Protein AF-A0A8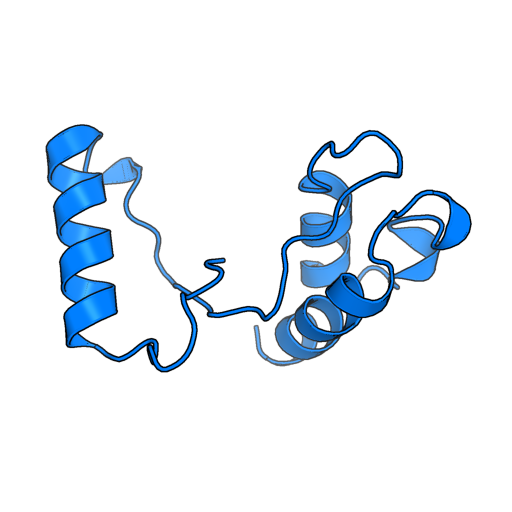38JXD9-F1 (afdb_monomer_lite)

Sequence (88 aa):
FVVLEEGVDLDDDLKGRIKSSIKENASPRHVPNEIFAVPDIPKTLNGKKLEVPVKKILSGTEPEKAASKESLSNPESLDRFVELSRQI

Foldseek 3Di:
DDEDDPPDDDDPVNLVVVQVVCCVVPRNVRRDPDDDYFNDFWAFPVRHGLPQLLVCLLVVDDSVRSDPLNRTPCSCSCVVSNVVSVVD

Structure (mmCIF, N/CA/C/O backbone):
data_AF-A0A838JXD9-F1
#
_entry.id   AF-A0A838JXD9-F1
#
loop_
_atom_site.group_PDB
_atom_site.id
_atom_site.type_symbol
_atom_site.label_atom_id
_atom_site.label_alt_id
_atom_site.label_comp_id
_atom_site.label_asym_id
_atom_site.label_entity_id
_atom_site.label_seq_id
_atom_site.pdbx_PDB_ins_code
_atom_site.Cartn_x
_atom_site.Cartn_y
_atom_site.Cartn_z
_atom_site.occupancy
_atom_site.B_iso_or_equiv
_atom_site.auth_seq_id
_atom_site.auth_comp_id
_atom_site.auth_asym_id
_atom_site.auth_atom_id
_atom_site.pdbx_PDB_model_num
ATOM 1 N N . PHE A 1 1 ? -1.487 0.134 -3.183 1.00 95.81 1 PHE A N 1
ATOM 2 C CA . PHE A 1 1 ? -1.851 -0.227 -1.799 1.00 95.81 1 PHE A CA 1
ATOM 3 C C . PHE A 1 1 ? -3.326 0.034 -1.603 1.00 95.81 1 PHE A C 1
ATOM 5 O O . PHE A 1 1 ? -3.801 1.054 -2.095 1.00 95.81 1 PHE A O 1
ATOM 12 N N . VAL A 1 2 ? -4.029 -0.874 -0.937 1.00 97.12 2 VAL A N 1
ATOM 13 C CA . VAL A 1 2 ? -5.455 -0.747 -0.615 1.00 97.12 2 VAL A CA 1
ATOM 14 C C . VAL A 1 2 ? -5.663 -1.016 0.870 1.00 97.12 2 VAL A C 1
ATOM 16 O O . VAL A 1 2 ? -4.963 -1.847 1.441 1.00 97.12 2 VAL A O 1
ATOM 19 N N . VAL A 1 3 ? -6.609 -0.303 1.472 1.00 97.25 3 VAL A N 1
ATOM 20 C CA . VAL A 1 3 ? -7.145 -0.614 2.801 1.00 97.25 3 VAL A CA 1
ATOM 21 C C . VAL A 1 3 ? -8.506 -1.242 2.554 1.00 9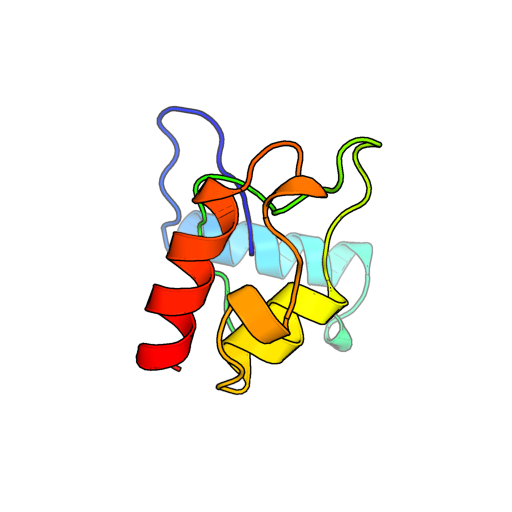7.25 3 VAL A C 1
ATOM 23 O O . VAL A 1 3 ? -9.302 -0.677 1.802 1.00 97.25 3 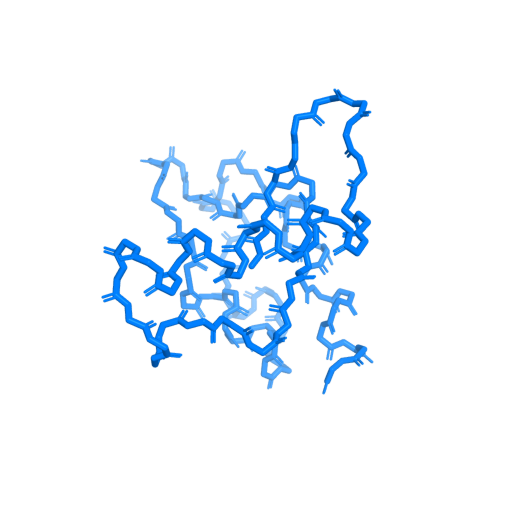VAL A O 1
ATOM 26 N N . LEU A 1 4 ? -8.716 -2.434 3.097 1.00 97.50 4 LEU A N 1
ATOM 27 C CA . LEU A 1 4 ? -9.948 -3.194 2.914 1.00 97.50 4 LEU A CA 1
ATOM 28 C C . LEU A 1 4 ? -10.932 -2.863 4.033 1.00 97.50 4 LEU A C 1
ATOM 30 O O . LEU A 1 4 ? -10.533 -2.415 5.108 1.00 97.50 4 LEU A O 1
ATOM 34 N N . GLU A 1 5 ? -12.212 -3.092 3.769 1.00 96.81 5 GLU A N 1
ATOM 35 C CA . GLU A 1 5 ? -13.217 -3.091 4.827 1.00 96.81 5 GLU A CA 1
ATOM 36 C C . GLU A 1 5 ? -13.042 -4.313 5.738 1.00 96.81 5 GLU A C 1
ATOM 38 O O . GLU A 1 5 ? -12.403 -5.304 5.377 1.00 96.81 5 GLU A O 1
ATOM 43 N N . GLU A 1 6 ? -13.605 -4.233 6.941 1.00 95.12 6 GLU A N 1
ATOM 44 C CA . GLU A 1 6 ? -13.532 -5.318 7.915 1.00 95.12 6 GLU A CA 1
ATOM 45 C C . GLU A 1 6 ? -14.153 -6.610 7.355 1.00 95.12 6 GLU A C 1
ATOM 47 O O . GLU A 1 6 ? -15.239 -6.596 6.777 1.00 95.12 6 GLU A O 1
ATOM 52 N N . GLY A 1 7 ? -13.448 -7.733 7.520 1.00 95.19 7 GLY A N 1
ATOM 53 C CA . GLY A 1 7 ? -13.889 -9.044 7.033 1.00 95.19 7 GLY A CA 1
ATOM 54 C C . GLY A 1 7 ? -13.701 -9.278 5.530 1.00 95.19 7 GLY A C 1
ATOM 55 O O . GLY A 1 7 ? -14.148 -10.307 5.029 1.00 95.19 7 GLY A O 1
ATOM 56 N N . VAL A 1 8 ? -13.051 -8.357 4.811 1.00 96.88 8 VAL A N 1
ATOM 57 C CA . VAL A 1 8 ? -12.720 -8.519 3.390 1.00 96.88 8 VAL A CA 1
ATOM 58 C C . VAL A 1 8 ? -11.246 -8.872 3.229 1.00 96.88 8 VAL A C 1
ATOM 60 O O . VAL A 1 8 ? -10.372 -8.141 3.692 1.00 96.88 8 VAL A O 1
ATOM 63 N N . ASP A 1 9 ? -10.974 -9.950 2.497 1.00 96.00 9 ASP A N 1
ATOM 64 C CA . ASP A 1 9 ? -9.626 -10.356 2.104 1.00 96.00 9 ASP A CA 1
ATOM 65 C C . ASP A 1 9 ? -9.297 -9.921 0.670 1.00 96.00 9 ASP A C 1
ATOM 67 O O . ASP A 1 9 ? -10.161 -9.850 -0.207 1.00 96.00 9 ASP A O 1
ATOM 71 N N . LEU A 1 10 ? -8.016 -9.639 0.405 1.00 97.62 10 LEU A N 1
ATOM 72 C CA . LEU A 1 10 ? -7.535 -9.340 -0.948 1.00 97.62 10 LEU A CA 1
ATOM 73 C C . LEU A 1 10 ? -7.211 -10.631 -1.708 1.00 97.62 10 LEU A C 1
ATOM 75 O O . LEU A 1 10 ? -6.042 -10.988 -1.890 1.00 97.62 10 LEU A O 1
ATOM 79 N N . ASP A 1 11 ? -8.255 -11.305 -2.171 1.00 97.62 11 ASP A N 1
ATOM 80 C CA . ASP A 1 11 ? -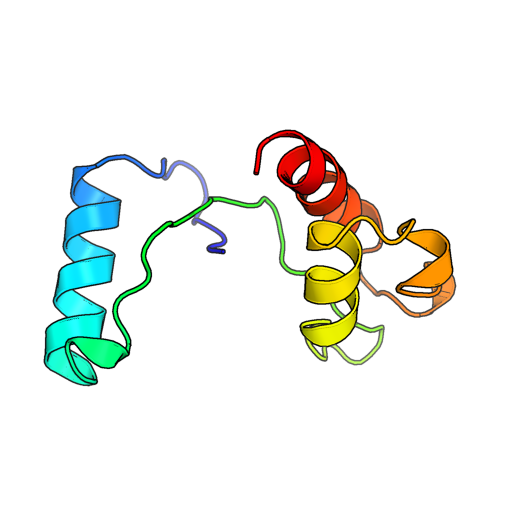8.154 -12.474 -3.042 1.00 97.62 11 ASP A CA 1
ATOM 81 C C . ASP A 1 11 ? -7.982 -12.098 -4.530 1.00 97.62 11 ASP A C 1
ATOM 83 O O . ASP A 1 11 ? -7.896 -10.924 -4.915 1.00 97.62 11 ASP A O 1
ATOM 87 N N . ASP A 1 12 ? -7.864 -13.111 -5.390 1.00 97.62 12 ASP A N 1
ATOM 88 C CA . ASP A 1 12 ? -7.640 -12.898 -6.821 1.00 97.62 12 ASP A CA 1
ATOM 89 C C . ASP A 1 12 ? -8.894 -12.411 -7.565 1.00 97.62 12 ASP A C 1
ATOM 91 O O . ASP A 1 12 ? -8.755 -11.680 -8.552 1.00 97.62 12 ASP A O 1
ATOM 95 N N . ASP A 1 13 ? -10.099 -12.725 -7.070 1.00 97.94 13 ASP A N 1
ATOM 96 C CA . ASP A 1 13 ? -11.352 -12.173 -7.603 1.00 97.94 13 ASP A CA 1
ATOM 97 C C . ASP A 1 13 ? -11.392 -10.655 -7.392 1.00 97.94 13 ASP A C 1
ATOM 99 O O . ASP A 1 13 ? -11.531 -9.880 -8.347 1.00 97.94 13 ASP A O 1
ATOM 103 N N . LEU A 1 14 ? -11.153 -10.207 -6.158 1.00 98.06 14 LEU A N 1
ATOM 104 C CA . LEU A 1 14 ? -11.149 -8.797 -5.801 1.00 98.06 14 LEU A CA 1
ATOM 105 C C . LEU A 1 14 ? -10.048 -8.035 -6.545 1.00 98.06 14 LEU A C 1
ATOM 107 O O . LEU A 1 14 ? -10.305 -6.953 -7.085 1.00 98.06 14 LEU A O 1
ATOM 111 N N . LYS A 1 15 ? -8.836 -8.596 -6.660 1.00 98.25 15 LYS A N 1
ATOM 112 C CA . LYS A 1 15 ? -7.773 -8.001 -7.494 1.00 98.25 15 LYS A CA 1
ATOM 113 C C . LYS A 1 15 ? -8.213 -7.866 -8.952 1.00 98.25 15 LYS A C 1
ATOM 115 O O . LYS A 1 15 ? -7.962 -6.823 -9.563 1.00 98.25 15 LYS A O 1
ATOM 120 N N . GLY A 1 16 ? -8.863 -8.888 -9.513 1.00 98.06 16 GLY A N 1
ATOM 121 C CA . GLY A 1 16 ? -9.390 -8.874 -10.878 1.00 98.06 16 GLY A CA 1
ATOM 122 C C . GLY A 1 16 ? -10.425 -7.769 -11.089 1.00 98.06 16 GLY A C 1
ATOM 123 O O . GLY A 1 16 ? -10.338 -7.007 -12.060 1.00 98.06 16 GLY A O 1
ATOM 124 N N . ARG A 1 17 ? -11.348 -7.610 -10.137 1.00 98.12 17 ARG A N 1
ATOM 125 C CA . ARG A 1 17 ? -12.367 -6.550 -10.138 1.00 98.12 17 ARG A CA 1
ATOM 126 C C . ARG A 1 17 ? -11.752 -5.155 -10.040 1.00 98.12 17 ARG A C 1
ATOM 128 O O . ARG A 1 17 ? -12.123 -4.278 -10.819 1.00 98.12 17 ARG A O 1
ATOM 135 N N . ILE A 1 18 ? -10.766 -4.952 -9.161 1.00 98.12 18 ILE A N 1
ATOM 136 C CA . ILE A 1 18 ? -10.040 -3.674 -9.041 1.00 98.12 18 ILE A CA 1
ATOM 137 C C . ILE A 1 18 ? -9.335 -3.329 -10.360 1.00 98.12 18 ILE A C 1
ATOM 139 O O . ILE A 1 18 ? -9.495 -2.222 -10.877 1.00 98.12 18 ILE A O 1
ATOM 143 N N . LYS A 1 19 ? -8.578 -4.276 -10.937 1.00 98.31 19 LYS A N 1
ATOM 144 C CA . LYS A 1 19 ? -7.849 -4.064 -12.200 1.00 98.31 19 LYS A CA 1
ATOM 145 C C . LYS A 1 19 ? -8.800 -3.730 -13.354 1.00 98.31 19 LYS A C 1
ATOM 147 O O . LYS A 1 19 ? -8.515 -2.812 -14.124 1.00 98.31 19 LYS A O 1
ATOM 152 N N . SER A 1 20 ? -9.927 -4.436 -13.450 1.00 98.25 20 SER A N 1
ATOM 153 C CA . SER A 1 20 ? -10.940 -4.209 -14.490 1.00 98.25 20 SER A CA 1
ATOM 154 C C . SER A 1 20 ? -11.593 -2.835 -14.344 1.00 98.25 20 SER A C 1
ATOM 156 O O . SER A 1 20 ? -11.594 -2.060 -15.298 1.00 98.25 20 SER A O 1
ATOM 158 N N . SER A 1 21 ? -12.011 -2.469 -13.129 1.00 98.25 21 SER A N 1
ATOM 159 C CA . SER A 1 21 ? -12.606 -1.158 -12.847 1.00 98.25 21 SER A CA 1
ATOM 160 C C . SER A 1 21 ? -11.663 0.005 -13.186 1.00 98.25 21 SER A C 1
ATOM 162 O O . SER A 1 21 ? -12.075 0.966 -13.837 1.00 98.25 21 SER A O 1
ATOM 164 N N . ILE A 1 22 ? -10.372 -0.087 -12.835 1.00 98.31 22 ILE A N 1
ATOM 165 C CA . ILE A 1 22 ? -9.373 0.941 -13.186 1.00 98.31 22 ILE A CA 1
ATOM 166 C C . ILE A 1 22 ? -9.185 1.036 -14.706 1.00 98.31 22 ILE A C 1
ATOM 168 O O . ILE A 1 22 ? -9.065 2.133 -15.256 1.00 98.31 22 ILE A O 1
ATOM 172 N N . LYS A 1 23 ? -9.150 -0.105 -15.400 1.00 98.00 23 LYS A N 1
ATOM 173 C CA . LYS A 1 23 ? -8.998 -0.145 -16.858 1.00 98.00 23 LYS A CA 1
ATOM 174 C C . LYS A 1 23 ? -10.168 0.538 -17.567 1.00 98.00 23 LYS A C 1
ATOM 176 O O . LYS A 1 23 ? -9.925 1.278 -18.517 1.00 98.00 23 LYS A O 1
ATOM 181 N N . GLU A 1 24 ? -11.391 0.275 -17.111 1.00 98.25 24 GLU A N 1
ATOM 182 C CA . GLU A 1 24 ? -12.638 0.796 -17.683 1.00 98.25 24 GLU A CA 1
ATOM 183 C C . GLU A 1 24 ? -12.833 2.288 -17.401 1.00 98.25 24 GLU A C 1
ATOM 185 O O . GLU A 1 24 ? -13.165 3.043 -18.309 1.00 98.25 24 GLU A O 1
ATOM 190 N N . ASN A 1 25 ? -12.587 2.723 -16.162 1.00 98.19 25 ASN A N 1
ATOM 191 C CA . ASN A 1 25 ? -12.854 4.100 -15.735 1.00 98.19 25 ASN A CA 1
ATOM 192 C C . ASN A 1 25 ? -11.682 5.063 -15.977 1.00 98.19 25 ASN A C 1
ATOM 194 O O . ASN A 1 25 ? -11.858 6.277 -15.895 1.00 98.19 25 ASN A O 1
ATOM 198 N N . ALA A 1 26 ? -10.482 4.547 -16.255 1.00 97.69 26 ALA A N 1
ATOM 199 C CA . ALA A 1 26 ? -9.312 5.359 -16.565 1.00 97.69 26 ALA A CA 1
ATOM 200 C C . ALA A 1 26 ? -8.658 4.914 -17.879 1.00 97.69 26 ALA A C 1
ATOM 202 O O . ALA A 1 26 ? -8.972 5.443 -18.941 1.00 97.69 26 ALA A O 1
ATOM 203 N N . SER A 1 27 ? -7.696 3.986 -17.829 1.00 96.75 27 SER A N 1
ATOM 204 C CA . SER A 1 27 ? -7.111 3.371 -19.030 1.00 96.75 27 SER A CA 1
ATOM 205 C C . SER A 1 27 ? -6.239 2.163 -18.665 1.00 96.75 27 SER A C 1
ATOM 207 O O . SER A 1 27 ? -5.797 2.063 -17.517 1.00 96.75 27 SER A O 1
ATOM 209 N N . PRO A 1 28 ? -5.868 1.298 -19.632 1.00 97.06 28 PRO A N 1
ATOM 210 C CA . PRO A 1 28 ? -4.930 0.200 -19.394 1.00 97.06 28 PRO A CA 1
ATOM 211 C C . PRO A 1 28 ? -3.582 0.628 -18.793 1.00 97.06 28 PRO A C 1
ATOM 213 O O . PRO A 1 28 ? -2.971 -0.154 -18.075 1.00 97.06 28 PRO A O 1
ATOM 216 N N . ARG A 1 29 ? -3.123 1.866 -19.044 1.00 97.50 29 ARG A N 1
ATOM 217 C CA . ARG A 1 29 ? -1.859 2.388 -18.487 1.00 97.50 29 ARG A CA 1
ATOM 218 C C . ARG A 1 29 ? -1.931 2.700 -16.991 1.00 97.50 29 ARG A C 1
ATOM 220 O O . ARG A 1 29 ? -0.890 2.850 -16.367 1.00 97.50 29 ARG A O 1
ATOM 227 N N . HIS A 1 30 ? -3.133 2.813 -16.430 1.00 97.94 30 HIS A N 1
ATOM 228 C CA . HIS A 1 30 ? -3.338 3.067 -15.004 1.00 97.94 30 HIS A CA 1
ATOM 229 C C . HIS A 1 30 ? -3.469 1.780 -14.184 1.00 97.94 30 HIS A C 1
ATOM 231 O O . HIS A 1 30 ? -3.507 1.843 -12.958 1.00 97.94 30 HIS A O 1
ATOM 237 N N . VAL A 1 31 ? -3.560 0.617 -14.838 1.00 98.12 31 VAL A N 1
ATOM 238 C CA . VAL A 1 31 ? -3.715 -0.662 -14.143 1.00 98.12 31 VAL A CA 1
ATOM 239 C C . VAL A 1 31 ? -2.411 -0.991 -13.406 1.00 98.12 31 VAL A C 1
ATOM 241 O O . VAL A 1 31 ? -1.361 -1.069 -14.045 1.00 98.12 31 VAL A O 1
ATOM 244 N N . PRO A 1 32 ? -2.449 -1.197 -12.079 1.00 97.12 32 PRO A N 1
ATOM 245 C CA . PRO A 1 32 ? -1.252 -1.511 -11.314 1.00 97.12 32 PRO A CA 1
ATOM 246 C C . PRO A 1 32 ? -0.745 -2.920 -11.639 1.00 97.12 32 PRO A C 1
ATOM 248 O O . PRO A 1 32 ? -1.536 -3.845 -11.850 1.00 97.12 32 PRO A O 1
ATOM 251 N N . ASN A 1 33 ? 0.578 -3.096 -11.616 1.00 95.19 33 ASN A N 1
ATOM 252 C CA . ASN A 1 33 ? 1.197 -4.419 -11.706 1.00 95.19 33 ASN A CA 1
ATOM 253 C C . ASN A 1 33 ? 0.781 -5.271 -10.498 1.00 95.19 33 ASN A C 1
ATOM 255 O O . ASN A 1 33 ? 0.127 -6.304 -10.660 1.00 95.19 33 ASN A O 1
ATOM 259 N N . GLU A 1 34 ? 1.047 -4.736 -9.305 1.00 94.75 34 GLU A N 1
ATOM 260 C CA . GLU A 1 34 ? 0.826 -5.386 -8.017 1.00 94.75 34 GLU A CA 1
ATOM 261 C C . GLU A 1 34 ? -0.172 -4.607 -7.152 1.00 94.75 34 GLU A C 1
ATOM 263 O O . GLU A 1 34 ? -0.234 -3.373 -7.180 1.00 94.75 34 GLU A O 1
ATOM 268 N N . ILE A 1 35 ? -0.949 -5.335 -6.347 1.00 96.69 35 ILE A N 1
ATOM 269 C CA . ILE A 1 35 ? -1.890 -4.769 -5.376 1.00 96.69 35 ILE A CA 1
ATOM 270 C C . ILE A 1 35 ? -1.616 -5.431 -4.030 1.00 96.69 35 ILE A C 1
ATOM 272 O O . ILE A 1 35 ? -1.760 -6.640 -3.887 1.00 96.69 35 ILE A O 1
ATOM 276 N N . PHE A 1 36 ? -1.257 -4.614 -3.044 1.00 96.31 36 PHE A N 1
ATOM 277 C CA . PHE A 1 36 ? -1.015 -5.050 -1.672 1.00 96.31 36 PHE A CA 1
ATOM 278 C C . PHE A 1 36 ? -2.071 -4.464 -0.740 1.00 96.31 36 PHE A C 1
ATOM 280 O O . PHE A 1 36 ? -2.326 -3.251 -0.785 1.00 96.31 36 PHE A O 1
ATOM 287 N N . ALA A 1 37 ? -2.641 -5.320 0.106 1.00 96.56 37 ALA A N 1
ATOM 288 C CA . ALA A 1 37 ? -3.453 -4.908 1.240 1.00 96.56 37 ALA A CA 1
ATOM 289 C C . ALA A 1 37 ? -2.547 -4.396 2.365 1.00 96.56 37 ALA A C 1
ATOM 291 O O . ALA A 1 37 ? -1.496 -4.978 2.656 1.00 96.56 37 ALA A O 1
ATOM 292 N N . VAL A 1 38 ? -2.950 -3.287 2.973 1.00 96.50 38 VAL A N 1
ATOM 293 C CA . VAL A 1 38 ? -2.285 -2.677 4.125 1.00 96.50 38 VAL A CA 1
ATOM 294 C C . VAL A 1 38 ? -3.343 -2.291 5.160 1.00 96.50 38 VAL A C 1
ATOM 296 O O . VAL A 1 38 ? -4.465 -1.965 4.768 1.00 96.50 38 VAL A O 1
ATOM 299 N N . PRO A 1 39 ? -3.014 -2.313 6.462 1.00 95.69 39 PRO A N 1
ATOM 300 C CA . PRO A 1 39 ? -3.981 -1.989 7.509 1.00 95.69 39 PRO A CA 1
ATOM 301 C C . PRO A 1 39 ? -4.406 -0.514 7.479 1.00 95.69 39 PRO A C 1
ATOM 303 O O . PRO A 1 39 ? -5.555 -0.203 7.767 1.00 95.69 39 PRO A O 1
ATOM 306 N N . ASP A 1 40 ? -3.508 0.401 7.094 1.00 96.62 40 ASP A N 1
ATOM 307 C CA . ASP A 1 40 ? -3.824 1.821 6.913 1.00 96.62 40 ASP A CA 1
ATOM 308 C C . ASP A 1 40 ? -2.828 2.493 5.948 1.00 96.62 40 ASP A C 1
ATOM 310 O O . ASP A 1 40 ? -1.746 1.974 5.660 1.00 96.62 40 ASP A O 1
ATOM 314 N N . ILE A 1 41 ? -3.197 3.671 5.442 1.00 97.06 41 ILE A N 1
ATOM 315 C CA . ILE A 1 41 ? -2.334 4.548 4.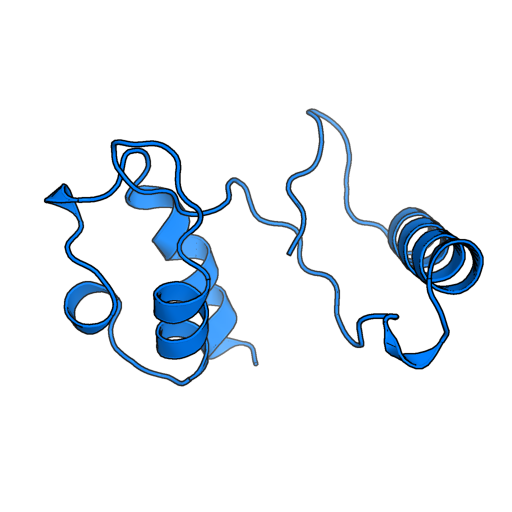649 1.00 97.06 41 ILE A CA 1
ATOM 316 C C . ILE A 1 41 ? -1.710 5.611 5.565 1.00 97.06 41 ILE A C 1
ATOM 318 O O . ILE A 1 41 ? -2.465 6.355 6.202 1.00 97.06 41 ILE A O 1
ATOM 322 N N . PRO A 1 42 ? -0.373 5.773 5.571 1.00 96.50 42 PRO A N 1
ATOM 323 C CA . PRO A 1 42 ? 0.297 6.777 6.384 1.00 96.50 42 PRO A CA 1
ATOM 324 C C . PRO A 1 42 ? -0.146 8.192 6.032 1.00 96.50 42 PRO A C 1
ATOM 326 O O . PRO A 1 42 ? -0.156 8.589 4.858 1.00 96.50 42 PRO A O 1
ATOM 329 N N . LYS A 1 43 ? -0.512 8.959 7.059 1.00 97.25 43 LYS A N 1
ATOM 330 C CA . LYS A 1 43 ? -1.047 10.317 6.942 1.00 97.25 43 LYS A CA 1
ATOM 331 C C . LYS A 1 43 ? -0.373 11.260 7.930 1.00 97.25 43 LYS A C 1
ATOM 333 O O . LYS A 1 43 ? 0.013 10.873 9.030 1.00 97.25 43 LYS A O 1
ATOM 338 N N . THR A 1 44 ? -0.264 12.530 7.550 1.00 96.12 44 THR A N 1
ATOM 339 C CA . THR A 1 44 ? 0.191 13.582 8.464 1.00 96.12 44 THR A CA 1
ATOM 340 C C . THR A 1 44 ? -0.856 13.846 9.547 1.00 96.12 44 THR A C 1
ATOM 342 O O . THR A 1 44 ? -2.000 13.393 9.441 1.00 96.12 44 THR A O 1
ATOM 345 N N . LEU A 1 45 ? -0.505 14.642 10.559 1.00 96.06 45 LEU A N 1
ATOM 346 C CA . LEU A 1 45 ? -1.463 15.163 11.548 1.00 96.06 45 LEU A CA 1
ATOM 347 C C . LEU A 1 45 ? -2.674 15.864 10.903 1.00 96.06 45 LEU A C 1
ATOM 349 O O . LEU A 1 45 ? -3.787 15.760 11.398 1.00 96.06 45 LEU A O 1
ATOM 353 N N . ASN A 1 46 ? -2.475 16.502 9.745 1.00 94.88 46 ASN A N 1
ATOM 354 C CA . ASN A 1 46 ? -3.535 17.171 8.983 1.00 94.88 46 ASN A CA 1
ATOM 355 C C . ASN A 1 46 ? -4.199 16.256 7.931 1.00 94.88 46 ASN A C 1
ATOM 357 O O . ASN A 1 46 ? -4.847 16.747 7.008 1.00 94.88 46 ASN A O 1
ATOM 361 N N . GLY A 1 47 ? -3.982 14.939 7.998 1.00 93.56 47 GLY A N 1
ATOM 362 C CA . GLY A 1 47 ? -4.650 13.947 7.149 1.00 93.56 47 GLY A CA 1
ATOM 363 C C . GLY A 1 47 ? -4.109 13.809 5.721 1.00 93.56 47 GLY A C 1
ATOM 364 O O . GLY A 1 47 ? -4.667 13.047 4.930 1.00 93.56 47 GLY A O 1
ATOM 365 N N . LYS A 1 48 ? -3.023 14.505 5.354 1.00 95.75 48 LYS A N 1
ATOM 366 C CA . LYS A 1 48 ? -2.421 14.368 4.013 1.00 95.75 48 LYS A CA 1
ATOM 367 C C . LYS A 1 48 ? -1.703 13.026 3.897 1.00 95.75 48 LYS A C 1
ATOM 369 O O . LYS A 1 48 ? -0.925 12.693 4.782 1.00 95.75 48 LYS A O 1
ATOM 374 N N . LYS A 1 49 ? -1.910 12.294 2.799 1.00 96.19 49 LYS A N 1
ATOM 375 C CA . LYS A 1 49 ? -1.230 11.013 2.527 1.00 96.19 49 LYS A CA 1
ATOM 376 C C . LYS A 1 49 ? 0.276 11.212 2.317 1.00 96.19 49 LYS A C 1
ATOM 378 O O . LYS A 1 49 ? 0.688 12.164 1.653 1.00 96.19 49 LYS A O 1
ATOM 383 N N . LEU A 1 50 ? 1.094 10.295 2.832 1.00 95.69 50 LEU A N 1
ATOM 384 C CA . LEU A 1 50 ? 2.559 10.331 2.713 1.00 95.69 50 LEU A CA 1
ATOM 385 C C . LEU A 1 50 ? 3.068 9.497 1.524 1.00 95.69 50 LEU A C 1
ATOM 387 O O . LEU A 1 50 ? 3.823 8.543 1.689 1.00 95.69 50 LEU A O 1
ATOM 391 N N . GLU A 1 51 ? 2.711 9.875 0.300 1.00 95.94 51 GLU A N 1
ATOM 392 C CA . GLU A 1 51 ? 3.132 9.126 -0.897 1.00 95.94 51 GLU A CA 1
ATOM 393 C C . GLU A 1 51 ? 4.660 9.118 -1.095 1.00 95.94 51 GLU A C 1
ATOM 395 O O . GLU A 1 51 ? 5.259 8.073 -1.356 1.00 95.94 51 GLU A O 1
ATOM 400 N N . VAL A 1 52 ? 5.315 10.273 -0.927 1.00 96.12 52 VAL A N 1
ATOM 401 C CA . VAL A 1 52 ? 6.771 10.403 -1.119 1.00 96.12 52 VAL A CA 1
ATOM 402 C C . VAL A 1 52 ? 7.568 9.638 -0.050 1.00 96.12 52 VAL A C 1
ATOM 404 O O . VAL A 1 52 ? 8.466 8.885 -0.433 1.00 96.12 52 VAL A O 1
ATOM 407 N N . PRO A 1 53 ? 7.273 9.764 1.261 1.00 95.31 53 PRO A N 1
ATOM 408 C CA . PRO A 1 53 ? 7.925 8.941 2.279 1.00 95.31 53 PRO A CA 1
ATOM 409 C C . PRO A 1 53 ? 7.733 7.439 2.068 1.00 95.31 53 PRO A C 1
ATOM 411 O O . PRO A 1 53 ? 8.711 6.700 2.135 1.00 95.31 53 PRO A O 1
ATOM 414 N N . VAL A 1 54 ? 6.518 6.993 1.727 1.00 96.44 54 VAL A N 1
ATOM 415 C CA . VAL A 1 54 ? 6.256 5.579 1.412 1.00 96.44 54 VAL A CA 1
ATOM 416 C C . VAL A 1 54 ? 7.147 5.109 0.263 1.00 96.44 54 VAL A C 1
ATOM 418 O O . VAL A 1 54 ? 7.818 4.088 0.385 1.00 96.44 54 VAL A O 1
ATOM 421 N N . LYS A 1 55 ? 7.244 5.883 -0.825 1.00 96.06 55 LYS A N 1
ATOM 422 C CA . LYS A 1 55 ? 8.135 5.552 -1.947 1.00 96.06 55 LYS A CA 1
ATOM 423 C C . LYS A 1 55 ? 9.602 5.432 -1.517 1.00 96.06 55 LYS A C 1
ATOM 425 O O . LYS A 1 55 ? 10.288 4.518 -1.970 1.00 96.06 55 LYS A O 1
ATOM 430 N N . LYS A 1 56 ? 10.092 6.328 -0.652 1.00 96.56 56 LYS A N 1
ATOM 431 C CA . LYS A 1 56 ? 11.470 6.268 -0.131 1.00 96.56 56 LYS A CA 1
ATOM 432 C C . LYS A 1 56 ? 11.721 4.986 0.666 1.00 96.56 56 LYS A C 1
ATOM 434 O O . LYS A 1 56 ? 12.750 4.351 0.452 1.00 96.56 56 LYS A O 1
ATOM 439 N N . ILE A 1 57 ? 10.780 4.593 1.527 1.00 95.75 57 ILE A N 1
ATOM 440 C CA . ILE A 1 57 ? 10.875 3.369 2.341 1.00 95.75 57 ILE A CA 1
ATOM 441 C C . ILE A 1 57 ? 10.954 2.130 1.451 1.00 95.75 57 ILE A C 1
ATOM 443 O O . ILE A 1 57 ? 11.860 1.316 1.604 1.00 95.75 57 ILE A O 1
ATOM 447 N N . LEU A 1 58 ? 10.063 2.035 0.463 1.00 95.12 58 LEU A N 1
ATOM 448 C CA . LEU A 1 58 ? 10.066 0.948 -0.522 1.00 95.12 58 LEU A CA 1
ATOM 449 C C . LEU A 1 58 ? 11.330 0.936 -1.399 1.00 95.12 58 LEU A C 1
ATOM 451 O O . LEU A 1 58 ? 11.649 -0.087 -1.981 1.00 95.12 58 LEU A O 1
ATOM 455 N N . SER A 1 59 ? 12.066 2.051 -1.472 1.00 95.19 59 SER A N 1
ATOM 456 C CA . SER A 1 59 ? 13.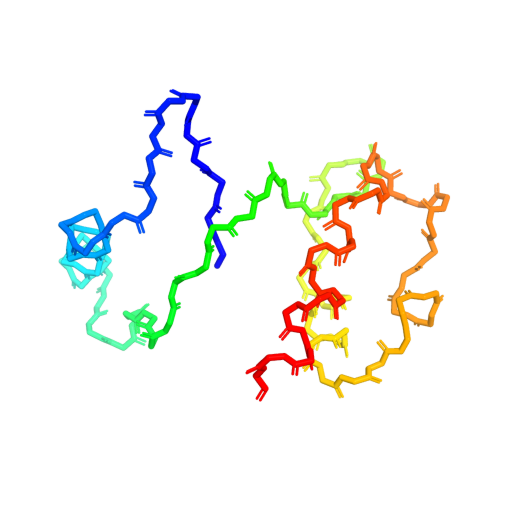365 2.141 -2.159 1.00 95.19 59 SER A CA 1
ATOM 457 C C . SER A 1 59 ? 14.563 1.879 -1.228 1.00 95.19 59 SER A C 1
ATOM 459 O O . SER A 1 59 ? 15.695 2.179 -1.598 1.00 95.19 59 SER A O 1
ATOM 461 N N . GLY A 1 60 ? 14.332 1.396 -0.002 1.00 92.81 60 GLY A N 1
ATOM 462 C CA . GLY A 1 60 ? 15.384 1.064 0.965 1.00 92.81 60 GLY A CA 1
ATOM 463 C C . GLY A 1 60 ? 15.799 2.199 1.909 1.00 92.81 60 GLY A C 1
ATOM 464 O O . GLY A 1 60 ? 16.763 2.048 2.656 1.00 92.81 60 GLY A O 1
ATOM 465 N N . THR A 1 61 ? 15.103 3.340 1.912 1.00 95.12 61 THR A N 1
ATOM 466 C CA . THR A 1 61 ? 15.365 4.395 2.908 1.00 95.12 61 THR A CA 1
ATOM 467 C C . THR A 1 61 ? 14.805 3.985 4.266 1.00 95.12 61 THR A C 1
ATOM 469 O O . THR A 1 61 ? 13.654 3.566 4.362 1.00 95.12 61 THR A O 1
ATOM 472 N N . GLU A 1 62 ? 15.580 4.169 5.333 1.00 92.81 62 GLU A N 1
ATOM 473 C CA . GLU A 1 62 ? 15.090 3.928 6.694 1.00 92.81 62 GLU A CA 1
ATOM 474 C C . GLU A 1 62 ? 13.873 4.821 7.012 1.00 92.81 62 GLU A C 1
ATOM 476 O O . GLU A 1 62 ? 13.876 6.008 6.664 1.00 92.81 62 GLU A O 1
ATOM 481 N N . PRO A 1 63 ? 12.835 4.295 7.690 1.00 91.50 63 PRO A N 1
ATOM 482 C CA . PRO A 1 63 ? 11.579 5.013 7.919 1.00 91.50 63 PRO A CA 1
ATOM 483 C C . PRO A 1 63 ? 11.777 6.346 8.650 1.00 91.50 63 PRO A C 1
ATOM 485 O O . PRO A 1 63 ? 11.173 7.344 8.265 1.00 91.50 63 PRO A O 1
ATOM 488 N N . GLU A 1 64 ? 12.691 6.399 9.622 1.00 92.00 64 GLU A N 1
ATOM 489 C CA . GLU A 1 64 ? 13.011 7.613 10.389 1.00 92.00 64 GLU A CA 1
ATOM 490 C C . GLU A 1 64 ? 13.666 8.711 9.535 1.00 92.00 64 GLU A C 1
ATOM 492 O O . GLU A 1 64 ? 13.524 9.898 9.822 1.00 92.00 64 GLU A O 1
ATOM 497 N N . LYS A 1 65 ? 14.343 8.331 8.442 1.00 93.69 65 LYS A N 1
ATOM 498 C CA . LYS A 1 65 ? 14.894 9.265 7.443 1.00 93.69 65 LYS A CA 1
ATOM 499 C C . LYS A 1 65 ? 13.864 9.647 6.377 1.00 93.69 65 LYS A C 1
ATOM 501 O O . LYS A 1 65 ? 14.023 10.661 5.695 1.00 93.69 65 LYS A O 1
ATOM 506 N N . ALA A 1 66 ? 12.831 8.827 6.189 1.00 93.50 66 ALA A N 1
ATOM 507 C CA . ALA A 1 66 ? 11.783 9.058 5.205 1.00 93.50 66 ALA A CA 1
ATOM 508 C C . ALA A 1 66 ? 10.691 10.008 5.724 1.00 93.50 66 ALA A C 1
ATOM 510 O O . ALA A 1 66 ? 10.203 10.833 4.946 1.00 93.50 66 ALA A O 1
ATOM 511 N N . ALA A 1 67 ? 10.330 9.909 7.008 1.00 92.94 67 ALA A N 1
ATOM 512 C CA . ALA A 1 67 ? 9.392 10.802 7.683 1.00 92.94 67 ALA A CA 1
ATOM 513 C C . ALA A 1 67 ? 9.605 10.835 9.207 1.00 92.94 67 ALA A C 1
ATOM 515 O O . ALA A 1 67 ? 9.935 9.828 9.829 1.00 92.94 67 ALA A O 1
ATOM 516 N N . SER A 1 68 ? 9.329 11.986 9.824 1.00 93.62 68 SER A N 1
ATOM 517 C CA . SER A 1 68 ? 9.318 12.136 11.283 1.00 93.62 68 SER A CA 1
ATOM 518 C C . SER A 1 68 ? 8.039 11.538 11.872 1.00 93.62 68 SER A C 1
ATOM 520 O O . SER A 1 68 ? 6.953 12.028 11.558 1.00 93.62 68 SER A O 1
ATOM 522 N N . LYS A 1 69 ? 8.142 10.535 12.756 1.00 89.81 69 LYS A N 1
ATOM 523 C CA . LYS A 1 69 ? 6.978 9.869 13.383 1.00 89.81 69 LYS A CA 1
ATOM 524 C C . LYS A 1 69 ? 6.020 10.848 14.074 1.00 89.81 69 LYS A C 1
ATOM 526 O O . LYS A 1 69 ? 4.812 10.691 13.959 1.00 89.81 69 LYS A O 1
ATOM 531 N N . GLU A 1 70 ? 6.547 11.898 14.698 1.00 92.06 70 GLU A N 1
ATOM 532 C CA . GLU A 1 70 ? 5.773 12.949 15.385 1.00 92.06 70 GLU A CA 1
ATOM 533 C C . GLU A 1 70 ? 4.872 13.765 14.445 1.00 92.06 70 GLU A C 1
ATOM 535 O O . GLU A 1 70 ? 3.933 14.421 14.884 1.00 92.06 70 GLU A O 1
ATOM 540 N N . SER A 1 71 ? 5.148 13.735 13.138 1.00 91.88 71 SER A N 1
ATOM 541 C CA . SER A 1 71 ? 4.357 14.449 12.131 1.00 91.88 71 SER A CA 1
ATOM 542 C C . SER A 1 71 ? 3.206 13.619 11.550 1.00 91.88 71 SER A C 1
ATOM 544 O O . SER A 1 71 ? 2.437 14.136 10.729 1.00 91.88 71 SER A O 1
ATOM 546 N N . LEU A 1 72 ? 3.076 12.351 11.959 1.00 95.00 72 LEU A N 1
ATOM 547 C CA . LEU A 1 72 ? 2.042 11.429 11.493 1.00 95.00 72 LEU A CA 1
ATOM 548 C C . LEU A 1 72 ? 0.904 11.318 12.508 1.00 95.00 72 LEU A C 1
ATOM 550 O O . LEU A 1 72 ? 1.129 11.284 13.712 1.00 95.00 72 LEU A O 1
ATOM 554 N N . SER A 1 73 ? -0.324 11.197 12.005 1.00 96.69 73 SER A N 1
ATOM 555 C CA . SER A 1 73 ? -1.490 10.864 12.837 1.00 96.69 73 SER A CA 1
ATOM 556 C C . SER A 1 73 ? -1.580 9.367 13.154 1.00 96.69 73 SER A C 1
ATOM 558 O O . SER A 1 73 ? -2.210 8.982 14.132 1.00 96.69 73 SER A O 1
ATOM 560 N N . ASN A 1 74 ? -0.931 8.528 12.348 1.00 96.19 74 ASN A N 1
ATOM 561 C CA . ASN A 1 74 ? -0.946 7.070 12.437 1.00 96.19 74 ASN A CA 1
ATOM 562 C C . ASN A 1 74 ? 0.463 6.486 12.184 1.00 96.19 74 ASN A C 1
ATOM 564 O O . ASN A 1 74 ? 0.681 5.817 11.173 1.00 96.19 74 ASN A O 1
ATOM 568 N N . PRO A 1 75 ? 1.457 6.747 13.051 1.00 94.75 75 PRO A N 1
ATOM 569 C CA . PRO A 1 75 ? 2.856 6.393 12.789 1.00 94.75 75 PRO A CA 1
ATOM 570 C C . PRO A 1 75 ? 3.102 4.893 12.551 1.00 94.75 75 PRO A C 1
ATOM 572 O O . PRO A 1 75 ? 3.949 4.556 11.726 1.00 94.75 75 PRO A O 1
ATOM 575 N N . GLU A 1 76 ? 2.335 4.007 13.192 1.00 94.81 76 GLU A N 1
ATOM 576 C CA . GLU A 1 76 ? 2.445 2.541 13.040 1.00 94.81 76 GLU A CA 1
ATOM 577 C C . GLU A 1 76 ? 2.083 2.050 11.629 1.00 94.81 76 GLU A C 1
ATOM 579 O O . GLU A 1 76 ? 2.527 0.996 11.182 1.00 94.81 76 GLU A O 1
ATOM 584 N N . SER A 1 77 ? 1.343 2.851 10.854 1.00 95.12 77 SER A N 1
ATOM 585 C CA . SER A 1 77 ? 1.030 2.516 9.459 1.00 95.12 77 SER A CA 1
ATOM 586 C C . SER A 1 77 ? 2.278 2.370 8.579 1.00 95.12 77 SER A C 1
ATOM 588 O O . SER A 1 77 ? 2.202 1.723 7.536 1.00 95.12 77 SER A O 1
ATOM 590 N N . LEU A 1 78 ? 3.426 2.940 8.977 1.00 94.94 78 LEU A N 1
ATOM 591 C CA . LEU A 1 78 ? 4.689 2.807 8.248 1.00 94.94 78 LEU A CA 1
ATOM 592 C C . LEU A 1 78 ? 5.273 1.390 8.318 1.00 94.94 78 LEU A C 1
ATOM 594 O O . LEU A 1 78 ? 5.965 0.990 7.379 1.00 94.94 78 LEU A O 1
ATOM 598 N N . ASP A 1 79 ? 4.984 0.624 9.372 1.00 93.94 79 ASP A N 1
ATOM 599 C CA . ASP A 1 79 ? 5.637 -0.664 9.635 1.00 93.94 79 ASP A CA 1
ATOM 600 C C . ASP A 1 79 ? 5.366 -1.670 8.513 1.00 93.94 79 ASP A C 1
ATOM 602 O O . ASP A 1 79 ? 6.289 -2.306 7.996 1.00 93.94 79 ASP A O 1
ATOM 606 N N . ARG A 1 80 ? 4.127 -1.710 8.006 1.00 95.31 80 ARG A N 1
ATOM 607 C CA . ARG A 1 80 ? 3.769 -2.584 6.882 1.00 95.31 80 ARG A CA 1
ATOM 608 C C . ARG A 1 80 ? 4.555 -2.262 5.606 1.00 95.31 80 ARG A C 1
ATOM 610 O O . ARG A 1 80 ? 4.873 -3.165 4.835 1.00 95.31 80 ARG A O 1
ATOM 617 N N . PHE A 1 81 ? 4.896 -0.996 5.367 1.00 95.81 81 PHE A N 1
ATOM 618 C CA . PHE A 1 81 ? 5.690 -0.601 4.197 1.00 95.81 81 PHE A CA 1
ATOM 619 C C . PHE A 1 81 ? 7.170 -0.949 4.360 1.00 95.81 81 PHE A C 1
ATOM 621 O O . PHE A 1 81 ? 7.829 -1.251 3.368 1.00 95.81 81 PHE A O 1
ATOM 628 N N . VAL A 1 82 ? 7.681 -0.946 5.594 1.00 94.62 82 VAL A N 1
ATOM 629 C CA . VAL A 1 82 ? 9.038 -1.416 5.915 1.00 94.62 82 VAL A CA 1
ATOM 630 C C . VAL A 1 82 ? 9.150 -2.930 5.740 1.00 94.62 82 VAL A C 1
ATOM 632 O O . VAL A 1 82 ? 10.171 -3.425 5.277 1.00 94.62 82 VAL A O 1
ATOM 635 N N . GLU A 1 83 ? 8.111 -3.686 6.086 1.00 94.31 83 GLU A N 1
ATOM 636 C CA . GLU A 1 83 ? 8.073 -5.120 5.792 1.00 94.31 83 GLU A CA 1
ATOM 637 C C . GLU A 1 83 ? 8.038 -5.380 4.287 1.00 94.31 83 GLU A C 1
ATOM 639 O O . GLU A 1 83 ? 8.826 -6.175 3.780 1.00 94.31 83 GLU A O 1
ATOM 644 N N . LEU A 1 84 ? 7.153 -4.680 3.569 1.00 94.31 84 LEU A N 1
ATOM 645 C CA . LEU A 1 84 ? 7.013 -4.823 2.122 1.00 94.31 84 LEU A CA 1
ATOM 646 C C . LEU A 1 84 ? 8.303 -4.480 1.379 1.00 94.31 84 LEU A C 1
ATOM 648 O O . LEU A 1 84 ? 8.624 -5.183 0.431 1.00 94.31 84 LEU A O 1
ATOM 652 N N . SER A 1 85 ? 9.071 -3.477 1.823 1.00 93.69 85 SER A N 1
ATOM 653 C CA . SER A 1 85 ? 10.348 -3.107 1.190 1.00 93.69 85 SER A CA 1
ATOM 654 C C . SER A 1 85 ? 11.426 -4.192 1.257 1.00 93.69 85 SER A C 1
ATOM 656 O O . SER A 1 85 ? 12.448 -4.077 0.593 1.00 93.69 85 SER A O 1
ATOM 658 N N . ARG A 1 86 ? 11.219 -5.241 2.061 1.00 90.94 86 ARG A N 1
ATOM 659 C CA . ARG A 1 86 ? 12.093 -6.422 2.124 1.00 90.94 86 ARG A CA 1
ATOM 660 C C . ARG A 1 86 ? 11.612 -7.560 1.221 1.00 90.94 86 ARG A C 1
ATOM 662 O O . ARG A 1 86 ? 12.337 -8.534 1.048 1.00 90.94 86 ARG A O 1
ATOM 669 N N . GLN A 1 87 ? 10.380 -7.477 0.720 1.00 86.31 87 GLN A N 1
ATOM 670 C CA . GLN A 1 87 ? 9.737 -8.505 -0.104 1.00 86.31 87 GLN A CA 1
ATOM 671 C C . GLN A 1 87 ? 9.772 -8.172 -1.601 1.00 86.31 87 GLN A C 1
ATOM 673 O O . GLN A 1 87 ? 9.593 -9.078 -2.415 1.00 86.31 87 GLN A O 1
ATOM 678 N N . ILE A 1 88 ? 9.971 -6.897 -1.947 1.00 82.06 88 ILE A N 1
ATOM 679 C CA . ILE A 1 88 ? 10.022 -6.365 -3.318 1.00 82.06 88 ILE A CA 1
ATOM 680 C C . ILE A 1 88 ? 11.396 -5.771 -3.612 1.00 82.06 88 ILE A C 1
ATOM 682 O O . ILE A 1 88 ? 11.804 -5.848 -4.789 1.00 82.06 88 ILE A O 1
#

Secondary structure (DSSP, 8-state):
-BPPPTT----HHHHHHHHHHHHHHT-GGG--S---B-S---BBTT--B-HHHHHHHHTT--HHHH--GGGBSSGGGGHHHHHHTTT-

Radius of gyration: 14.32 Å; chains: 1; bounding box: 29×30×35 Å

pLDDT: mean 95.56, std 2.58, range [82.06, 98.31]